Protein AF-X0YZP9-F1 (afdb_monomer_lite)

Structure (mmCIF, N/CA/C/O backbone):
data_AF-X0YZP9-F1
#
_entry.id   AF-X0YZP9-F1
#
loop_
_atom_site.group_PDB
_atom_site.id
_atom_site.type_symbol
_atom_site.label_atom_id
_atom_site.label_alt_id
_atom_site.label_comp_id
_atom_site.label_asym_id
_atom_site.label_entity_id
_atom_site.label_seq_id
_atom_site.pdbx_PDB_ins_code
_atom_site.Cartn_x
_atom_site.Cartn_y
_atom_site.Cartn_z
_atom_site.occupancy
_atom_site.B_iso_or_equiv
_atom_site.auth_seq_id
_atom_site.auth_comp_id
_atom_site.auth_asym_id
_atom_site.auth_atom_id
_atom_site.pdbx_PDB_model_num
ATOM 1 N N . ASP A 1 1 ? 31.122 0.181 -16.938 1.00 61.16 1 ASP A N 1
ATOM 2 C CA . ASP A 1 1 ? 30.955 -0.623 -18.166 1.00 61.16 1 ASP A CA 1
ATOM 3 C C . ASP A 1 1 ? 29.815 -0.034 -18.996 1.00 61.16 1 ASP A C 1
ATOM 5 O O . ASP A 1 1 ? 28.706 0.107 -18.490 1.00 61.16 1 ASP A O 1
ATOM 9 N N . ARG A 1 2 ? 30.089 0.382 -20.238 1.00 62.81 2 ARG A N 1
ATOM 10 C CA . ARG A 1 2 ? 29.121 1.067 -21.118 1.00 62.81 2 ARG A CA 1
ATOM 11 C C . ARG A 1 2 ? 27.984 0.136 -21.576 1.00 62.81 2 ARG A C 1
ATOM 13 O O . ARG A 1 2 ? 26.939 0.629 -21.982 1.00 62.81 2 ARG A O 1
ATOM 20 N N . ARG A 1 3 ? 28.176 -1.190 -21.505 1.00 64.44 3 ARG A N 1
ATOM 21 C CA . ARG A 1 3 ? 27.176 -2.207 -21.883 1.00 64.44 3 ARG A CA 1
ATOM 22 C C . ARG A 1 3 ? 26.102 -2.392 -20.811 1.00 64.44 3 ARG A C 1
ATOM 24 O O . ARG A 1 3 ? 24.926 -2.371 -21.152 1.00 64.44 3 ARG A O 1
ATOM 31 N N . CYS A 1 4 ? 26.480 -2.435 -19.527 1.00 72.81 4 CYS A N 1
ATOM 32 C CA . CYS A 1 4 ? 25.513 -2.459 -18.417 1.00 72.81 4 CYS A CA 1
ATOM 33 C C . CYS A 1 4 ? 24.551 -1.267 -18.460 1.00 72.81 4 CYS A C 1
ATOM 35 O O 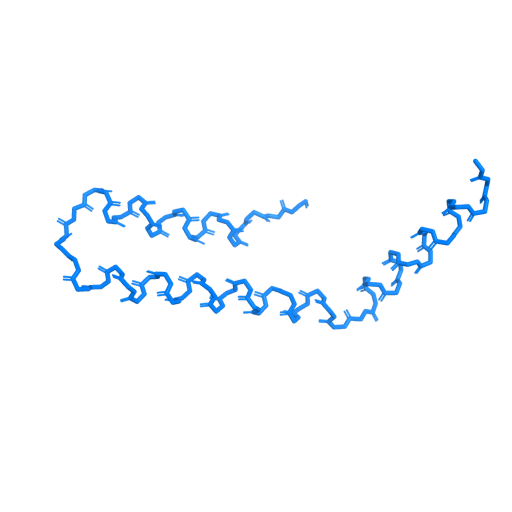. CYS A 1 4 ? 23.361 -1.429 -18.232 1.00 72.81 4 CYS A O 1
ATOM 37 N N . SER A 1 5 ? 25.050 -0.076 -18.808 1.00 82.12 5 SER A N 1
ATOM 38 C CA . SER A 1 5 ? 24.208 1.120 -18.916 1.00 82.12 5 SER A CA 1
ATOM 39 C C . SER A 1 5 ? 23.197 1.044 -20.067 1.00 82.12 5 SER A C 1
ATOM 41 O O . SER A 1 5 ? 22.106 1.588 -19.928 1.00 82.12 5 SER A O 1
ATOM 43 N N . LYS A 1 6 ? 23.530 0.376 -21.182 1.00 84.94 6 LYS A N 1
ATOM 44 C CA . LYS A 1 6 ? 22.604 0.190 -22.313 1.00 84.94 6 LYS A CA 1
ATOM 45 C C . LYS A 1 6 ? 21.508 -0.820 -21.985 1.00 84.94 6 LYS A C 1
ATOM 47 O O . LYS A 1 6 ? 20.344 -0.517 -22.200 1.00 84.94 6 LYS A O 1
ATOM 52 N N . HIS A 1 7 ? 21.875 -1.963 -21.405 1.00 91.81 7 HIS A N 1
ATOM 53 C CA . HIS A 1 7 ? 20.896 -2.968 -20.984 1.00 91.81 7 HIS A CA 1
ATOM 54 C C . HIS A 1 7 ? 19.982 -2.455 -19.866 1.00 91.81 7 HIS A C 1
ATOM 56 O O . HIS A 1 7 ? 18.801 -2.776 -19.851 1.00 91.81 7 HIS A O 1
ATOM 62 N N . LEU A 1 8 ? 20.493 -1.602 -18.970 1.00 93.25 8 LEU A N 1
ATOM 63 C CA . LEU A 1 8 ? 19.664 -0.933 -17.968 1.00 93.25 8 LEU A CA 1
ATOM 64 C C . LEU A 1 8 ? 18.632 0.003 -18.611 1.00 93.25 8 LEU A C 1
ATOM 66 O O . LEU A 1 8 ? 17.464 -0.040 -18.242 1.00 93.25 8 LEU A O 1
ATOM 70 N N . ALA A 1 9 ? 19.045 0.835 -19.571 1.00 94.12 9 ALA A N 1
ATOM 71 C CA . ALA A 1 9 ? 18.128 1.743 -20.261 1.00 94.12 9 ALA A CA 1
ATOM 72 C C . ALA A 1 9 ? 17.044 0.981 -21.041 1.00 94.12 9 ALA A C 1
ATOM 74 O O . ALA A 1 9 ? 15.880 1.367 -21.011 1.00 94.12 9 ALA A O 1
ATOM 75 N N . GLU A 1 10 ? 17.418 -0.122 -21.690 1.00 94.38 10 GLU A N 1
ATOM 76 C CA . GLU A 1 10 ? 16.492 -1.008 -22.397 1.00 94.38 10 GLU A CA 1
ATOM 77 C C . GLU A 1 10 ? 15.500 -1.679 -21.436 1.00 94.38 10 GLU A C 1
ATOM 79 O O . GLU A 1 10 ? 14.298 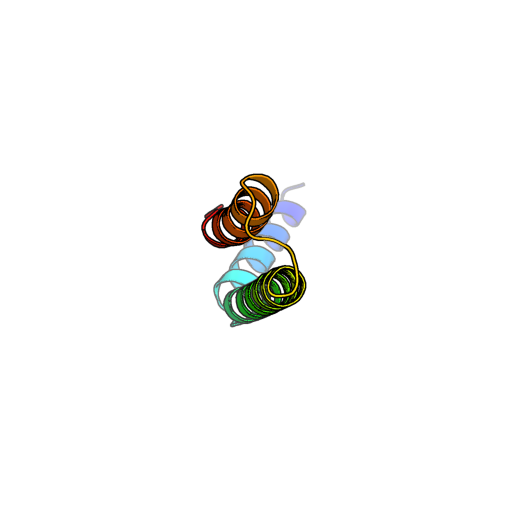-1.646 -21.680 1.00 94.38 10 GLU A O 1
ATOM 84 N N . ALA A 1 11 ? 15.968 -2.190 -20.293 1.00 93.06 11 ALA A N 1
ATOM 85 C CA . ALA A 1 11 ? 15.099 -2.769 -19.270 1.00 93.06 11 ALA A CA 1
ATOM 86 C C . ALA A 1 11 ? 14.119 -1.738 -18.685 1.00 93.06 11 ALA A C 1
ATOM 88 O O . ALA A 1 11 ? 12.934 -2.032 -18.545 1.00 93.06 11 ALA A O 1
ATOM 89 N N . ILE A 1 12 ? 14.583 -0.517 -18.391 1.00 93.81 12 ILE A N 1
ATOM 90 C CA . ILE A 1 12 ? 13.712 0.578 -17.934 1.00 93.81 12 ILE A CA 1
ATOM 91 C C . ILE A 1 12 ? 12.667 0.901 -19.003 1.00 93.81 12 ILE A C 1
ATOM 93 O O . ILE A 1 12 ? 11.490 1.029 -18.676 1.00 93.81 12 ILE A O 1
ATOM 97 N N . PHE A 1 13 ? 13.074 0.991 -20.272 1.00 94.81 13 PHE A N 1
ATOM 98 C CA . PHE A 1 13 ? 12.154 1.238 -21.377 1.00 94.81 13 PHE A CA 1
ATOM 99 C C . PHE A 1 13 ? 11.086 0.142 -21.476 1.00 94.81 13 PHE A C 1
ATOM 101 O O . PHE A 1 13 ? 9.905 0.459 -21.570 1.00 94.81 13 PHE A O 1
ATOM 108 N N . MET A 1 14 ? 11.469 -1.134 -21.394 1.00 94.81 14 MET A N 1
ATOM 109 C CA . MET A 1 14 ? 10.521 -2.253 -21.432 1.00 94.81 14 MET A CA 1
ATOM 110 C C . MET A 1 14 ? 9.533 -2.212 -20.259 1.00 94.81 14 MET A C 1
ATOM 112 O O . MET A 1 14 ? 8.337 -2.386 -20.465 1.00 94.81 14 MET A O 1
ATOM 116 N N . VAL A 1 15 ? 10.009 -1.927 -19.043 1.00 93.12 15 VAL A N 1
ATOM 117 C CA . VAL A 1 15 ? 9.150 -1.779 -17.856 1.00 93.12 15 VAL A CA 1
ATOM 118 C C . VAL A 1 15 ? 8.171 -0.615 -18.021 1.00 93.12 15 VAL A C 1
ATOM 120 O O . VAL A 1 15 ? 6.988 -0.780 -17.759 1.00 93.12 15 VAL A O 1
ATOM 123 N N . GLN A 1 16 ? 8.636 0.545 -18.492 1.00 90.56 16 GLN A N 1
ATOM 124 C CA . GLN A 1 16 ? 7.792 1.734 -18.670 1.00 90.56 16 GLN A CA 1
ATOM 125 C C . GLN A 1 16 ? 6.767 1.601 -19.803 1.00 90.56 16 GLN A C 1
ATOM 127 O O . GLN A 1 16 ? 5.754 2.290 -19.774 1.00 90.56 16 GLN A O 1
ATOM 132 N N . ASN A 1 17 ? 7.035 0.751 -20.797 1.00 93.69 17 ASN A N 1
ATOM 133 C CA . ASN A 1 17 ? 6.167 0.529 -21.958 1.00 93.69 17 ASN A CA 1
ATOM 134 C C . ASN A 1 17 ? 5.430 -0.818 -21.883 1.00 93.69 17 ASN A C 1
ATOM 136 O O . ASN A 1 17 ? 5.049 -1.378 -22.909 1.00 93.69 17 ASN A O 1
ATOM 140 N N . SER A 1 18 ? 5.259 -1.352 -20.676 1.00 93.25 18 SER A N 1
ATOM 141 C CA . SER A 1 18 ? 4.434 -2.528 -20.418 1.00 93.25 18 SER A CA 1
ATOM 142 C C . SER A 1 18 ? 3.443 -2.235 -19.301 1.00 93.25 18 SER A C 1
ATOM 144 O O . SER A 1 18 ? 3.608 -1.289 -18.529 1.00 93.25 18 SER A O 1
ATOM 146 N N . ASP A 1 19 ? 2.450 -3.105 -19.175 1.00 92.31 19 ASP A N 1
ATOM 147 C CA . ASP A 1 19 ? 1.392 -2.976 -18.172 1.00 92.31 19 ASP A CA 1
ATOM 148 C C . ASP A 1 19 ? 1.879 -3.356 -16.758 1.00 92.31 19 ASP A C 1
ATOM 150 O O . ASP A 1 19 ? 1.148 -3.242 -15.775 1.00 92.31 19 ASP A O 1
ATOM 154 N N . ILE A 1 20 ? 3.154 -3.751 -16.619 1.00 92.50 20 ILE A N 1
ATOM 155 C CA . ILE A 1 20 ? 3.738 -4.242 -15.366 1.00 92.50 20 ILE A CA 1
ATOM 156 C C . ILE A 1 20 ? 3.667 -3.211 -14.235 1.00 92.50 20 ILE A C 1
ATOM 158 O O . ILE A 1 20 ? 3.557 -3.584 -13.066 1.00 92.50 20 ILE A O 1
ATOM 162 N N . LEU A 1 21 ? 3.726 -1.913 -14.558 1.00 89.25 21 LEU A N 1
ATOM 163 C CA . LEU A 1 21 ? 3.581 -0.849 -13.565 1.00 89.25 21 LEU A CA 1
ATOM 164 C C . LEU A 1 21 ? 2.155 -0.825 -13.011 1.00 89.25 21 LEU A C 1
ATOM 166 O O . LEU A 1 21 ? 1.976 -0.796 -11.794 1.00 89.25 21 LEU A O 1
ATOM 170 N N . GLU A 1 22 ? 1.146 -0.885 -13.879 1.00 91.06 22 GLU A N 1
ATOM 171 C CA . GLU A 1 22 ? -0.257 -0.905 -13.463 1.00 91.06 22 GLU A CA 1
ATOM 172 C C . GLU A 1 22 ? -0.592 -2.161 -12.657 1.00 91.06 22 GLU A C 1
ATOM 174 O O . GLU A 1 22 ? -1.220 -2.049 -11.601 1.00 91.06 22 GLU A O 1
ATOM 179 N N . GLU A 1 23 ? -0.115 -3.330 -13.096 1.00 94.00 23 GLU A N 1
ATOM 180 C CA . GLU A 1 23 ? -0.261 -4.602 -12.379 1.00 94.00 23 GLU A CA 1
ATOM 181 C C . GLU A 1 23 ? 0.405 -4.553 -11.000 1.00 94.00 23 GLU A C 1
ATOM 183 O O . GLU A 1 23 ? -0.204 -4.923 -9.994 1.00 94.00 23 GLU A O 1
ATOM 188 N N . SER A 1 24 ? 1.626 -4.019 -10.918 1.00 91.81 24 SER A N 1
ATOM 189 C CA . SER A 1 24 ? 2.341 -3.861 -9.646 1.00 91.81 24 SER A CA 1
ATOM 190 C C . SER A 1 24 ? 1.581 -2.944 -8.684 1.00 91.81 24 SER A C 1
ATOM 192 O O . SER A 1 24 ? 1.433 -3.261 -7.501 1.00 91.81 24 SER A O 1
ATOM 194 N N . TYR A 1 25 ? 1.037 -1.829 -9.184 1.00 90.94 25 TYR A N 1
ATOM 195 C CA . TYR A 1 25 ? 0.200 -0.943 -8.375 1.00 90.94 25 TYR A CA 1
ATOM 196 C C . TYR A 1 25 ? -1.142 -1.580 -7.997 1.00 90.94 25 TYR A C 1
ATOM 198 O O . TYR A 1 25 ? -1.659 -1.293 -6.918 1.00 90.94 25 TYR A O 1
ATOM 206 N N . ALA A 1 26 ? -1.715 -2.446 -8.834 1.00 94.00 26 ALA A N 1
ATOM 207 C CA . ALA A 1 26 ? -2.924 -3.191 -8.494 1.00 94.00 26 ALA A CA 1
ATOM 208 C C . ALA A 1 26 ? -2.678 -4.149 -7.321 1.00 94.00 26 ALA A C 1
ATOM 210 O O . ALA A 1 26 ? -3.472 -4.172 -6.382 1.00 94.00 26 ALA A O 1
ATOM 211 N N . VAL A 1 27 ? -1.542 -4.854 -7.321 1.00 95.06 27 VAL A N 1
ATOM 212 C CA . VAL A 1 27 ? -1.126 -5.706 -6.197 1.00 95.06 27 VAL A CA 1
ATOM 213 C C . VAL A 1 27 ? -0.942 -4.880 -4.922 1.00 95.06 27 VAL A C 1
ATOM 215 O O . VAL A 1 27 ? -1.441 -5.260 -3.864 1.00 95.06 27 VAL A O 1
ATOM 218 N N . ALA A 1 28 ? -0.283 -3.721 -5.003 1.00 93.19 28 ALA A N 1
ATOM 219 C CA . ALA A 1 28 ? -0.125 -2.838 -3.847 1.00 93.19 28 ALA A CA 1
ATOM 220 C C . ALA A 1 28 ? -1.481 -2.370 -3.279 1.00 93.19 28 ALA A C 1
ATOM 222 O O . ALA A 1 28 ? -1.678 -2.385 -2.061 1.00 93.19 28 ALA A O 1
ATOM 223 N N . ARG A 1 29 ? -2.432 -2.003 -4.153 1.00 94.25 29 ARG A N 1
ATOM 224 C CA . ARG A 1 29 ? -3.798 -1.620 -3.756 1.00 94.25 29 ARG A CA 1
ATOM 225 C C . ARG A 1 29 ? -4.541 -2.760 -3.054 1.00 94.25 29 ARG A C 1
ATOM 227 O O . ARG A 1 29 ? -5.175 -2.499 -2.035 1.00 94.25 29 ARG A O 1
ATOM 234 N N . ASP A 1 30 ? -4.425 -3.998 -3.540 1.00 96.44 30 ASP A N 1
ATOM 235 C CA . ASP A 1 30 ? -5.026 -5.176 -2.888 1.00 96.44 30 ASP A CA 1
ATOM 236 C C . ASP A 1 30 ? -4.510 -5.355 -1.453 1.00 96.44 30 ASP A C 1
ATOM 238 O O . ASP A 1 30 ? -5.292 -5.502 -0.512 1.00 96.44 30 ASP A O 1
ATOM 242 N N . PHE A 1 31 ? -3.193 -5.261 -1.251 1.00 95.50 31 PHE A N 1
ATOM 243 C CA . PHE A 1 31 ? -2.610 -5.368 0.087 1.00 95.50 31 PHE A CA 1
ATOM 244 C C . PHE A 1 31 ? -3.104 -4.274 1.037 1.00 95.50 31 PHE A C 1
ATOM 246 O O . PHE A 1 31 ? -3.463 -4.579 2.176 1.00 95.50 31 PHE A O 1
ATOM 253 N N . ALA A 1 32 ? -3.161 -3.021 0.582 1.00 94.38 32 ALA A N 1
ATOM 254 C CA . ALA A 1 32 ? -3.683 -1.918 1.384 1.00 94.38 32 ALA A CA 1
ATOM 255 C C . ALA A 1 32 ? -5.167 -2.117 1.738 1.00 94.38 32 ALA A C 1
ATOM 257 O O . ALA A 1 32 ? -5.561 -1.920 2.888 1.00 94.38 32 ALA A O 1
ATOM 258 N N . GLN A 1 33 ? -5.982 -2.579 0.785 1.00 95.31 33 GLN A N 1
ATOM 259 C CA . GLN A 1 33 ? -7.392 -2.884 1.024 1.00 95.31 33 GLN A CA 1
ATOM 260 C C . GLN A 1 33 ? -7.558 -3.995 2.068 1.00 95.31 33 GLN A C 1
ATOM 262 O O . GLN A 1 33 ? -8.355 -3.862 2.996 1.00 95.31 33 GLN A O 1
ATOM 267 N N . ARG A 1 34 ? -6.774 -5.073 1.965 1.00 96.62 34 ARG A N 1
ATOM 268 C CA . ARG A 1 34 ? -6.788 -6.177 2.936 1.00 96.62 34 ARG A CA 1
ATOM 269 C C . ARG A 1 34 ? -6.331 -5.734 4.322 1.00 96.62 34 ARG A C 1
ATOM 271 O O . ARG A 1 34 ? -6.907 -6.173 5.314 1.00 96.62 34 ARG A O 1
ATOM 278 N N . ALA A 1 35 ? -5.328 -4.861 4.399 1.00 94.56 35 ALA A N 1
ATOM 279 C CA . ALA A 1 35 ? -4.885 -4.281 5.661 1.00 94.56 35 ALA A CA 1
ATOM 280 C C . ALA A 1 35 ? -6.005 -3.462 6.320 1.00 94.56 35 ALA A C 1
ATO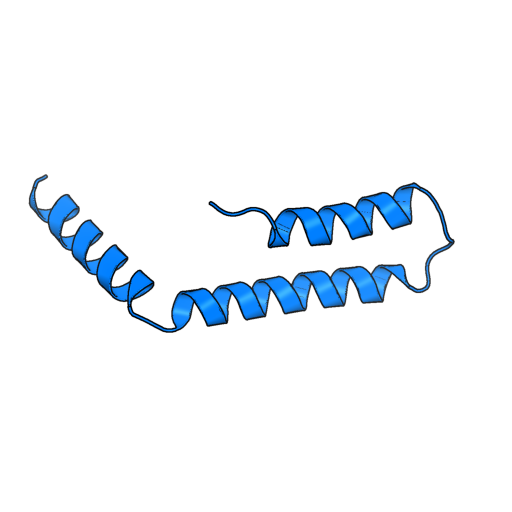M 282 O O . ALA A 1 35 ? -6.268 -3.653 7.502 1.00 94.56 35 ALA A O 1
ATOM 283 N N . ARG A 1 36 ? -6.726 -2.627 5.559 1.00 93.75 36 ARG A N 1
ATOM 284 C CA . ARG A 1 36 ? -7.881 -1.865 6.072 1.00 93.75 36 ARG A CA 1
ATOM 285 C C . ARG A 1 36 ? -9.024 -2.755 6.532 1.00 93.75 36 ARG A C 1
ATOM 287 O O . ARG A 1 36 ? -9.539 -2.547 7.623 1.00 93.75 36 ARG A O 1
ATOM 294 N N . ALA A 1 37 ? -9.367 -3.780 5.756 1.00 95.62 37 ALA A N 1
ATOM 295 C CA . ALA A 1 37 ? -10.395 -4.743 6.147 1.00 95.62 37 ALA A CA 1
ATOM 296 C C . ALA A 1 37 ? -10.052 -5.445 7.477 1.00 95.62 37 ALA A C 1
ATOM 298 O O . ALA A 1 37 ? -10.936 -5.744 8.273 1.00 95.62 37 ALA A O 1
ATOM 299 N N . ALA A 1 38 ? -8.764 -5.669 7.760 1.00 96.00 38 ALA A N 1
ATOM 300 C CA . ALA A 1 38 ? -8.317 -6.221 9.039 1.00 96.00 38 ALA A CA 1
ATOM 301 C C . ALA A 1 38 ? -8.428 -5.230 10.217 1.00 96.00 38 ALA A C 1
ATOM 303 O O . ALA A 1 38 ? -8.435 -5.665 11.369 1.00 96.00 38 ALA A O 1
ATOM 304 N N . LEU A 1 39 ? -8.518 -3.924 9.944 1.00 94.88 39 LEU A N 1
ATOM 305 C CA . LEU A 1 39 ? -8.715 -2.878 10.951 1.00 94.88 39 LEU A CA 1
ATOM 306 C C . LEU A 1 39 ? -10.197 -2.646 11.286 1.00 94.88 39 LEU A C 1
ATOM 308 O O . LEU A 1 39 ? -10.489 -2.265 12.413 1.00 94.88 39 LEU A O 1
ATOM 312 N N . GLU A 1 40 ? -11.128 -2.925 10.364 1.00 94.25 40 GLU A N 1
ATOM 313 C CA . GLU A 1 40 ? -12.580 -2.741 10.567 1.00 94.25 40 GLU A CA 1
ATOM 314 C C . GLU A 1 40 ? -13.157 -3.332 11.871 1.00 94.25 40 GLU A C 1
ATOM 316 O O . GLU A 1 40 ? -13.983 -2.666 12.495 1.00 94.25 40 GLU A O 1
ATOM 321 N N . PRO A 1 41 ? -12.775 -4.542 12.332 1.00 96.56 41 PRO A N 1
ATOM 322 C CA . PRO A 1 41 ? -13.317 -5.091 13.577 1.00 96.56 41 PRO A CA 1
ATOM 323 C C . PRO A 1 41 ? -12.687 -4.496 14.849 1.00 96.56 41 PRO A C 1
ATOM 325 O O . PRO A 1 41 ? -13.105 -4.855 15.952 1.00 96.56 41 PRO A O 1
ATOM 328 N N . LEU A 1 42 ? -11.656 -3.652 14.734 1.00 94.69 42 LEU A N 1
ATOM 329 C CA . LEU A 1 42 ? -10.952 -3.087 15.883 1.00 94.69 42 LEU A CA 1
ATOM 330 C C . LEU A 1 42 ? -11.672 -1.847 16.439 1.00 94.69 42 LEU A C 1
ATOM 332 O O . LEU A 1 42 ? -12.375 -1.153 15.706 1.00 94.69 42 LEU A O 1
ATOM 336 N N . PRO A 1 43 ? -11.485 -1.526 17.733 1.00 95.56 43 PRO A N 1
ATOM 337 C CA . PRO A 1 43 ? -12.039 -0.312 18.317 1.00 95.56 43 PRO A CA 1
ATOM 338 C C . PRO A 1 43 ? -11.545 0.956 17.616 1.00 95.56 43 PRO A C 1
ATOM 340 O O . PRO A 1 43 ? -10.359 1.082 17.288 1.00 95.56 43 PRO A O 1
ATOM 34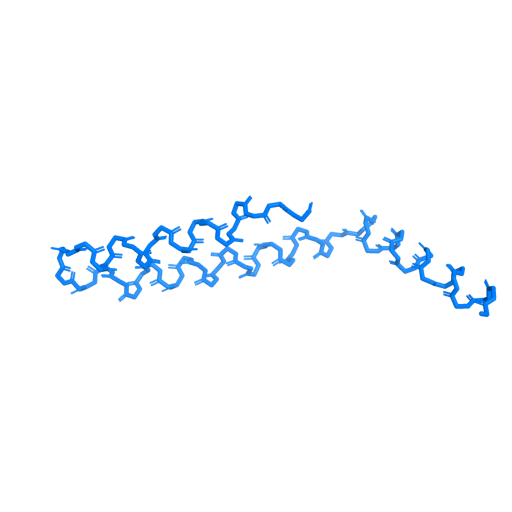3 N N . ASP A 1 44 ? -12.453 1.921 17.483 1.00 94.38 44 ASP A N 1
ATOM 344 C CA . ASP A 1 44 ? -12.176 3.224 16.886 1.00 94.38 44 ASP A CA 1
ATOM 345 C C . ASP A 1 44 ? -11.211 4.029 17.768 1.00 94.38 44 ASP A C 1
ATOM 347 O O . ASP A 1 44 ? -11.559 4.537 18.837 1.00 94.38 44 ASP A O 1
ATOM 351 N N . THR A 1 45 ? -9.942 4.049 17.367 1.00 97.00 45 THR A N 1
ATOM 352 C CA . THR A 1 45 ? -8.838 4.637 18.128 1.00 97.00 45 THR A CA 1
ATOM 353 C C . THR A 1 45 ? -7.898 5.379 17.192 1.00 97.00 45 THR A C 1
ATOM 355 O O . THR A 1 45 ? -7.754 5.032 16.020 1.00 97.00 45 THR A O 1
ATOM 358 N N . SER A 1 46 ? -7.164 6.355 17.730 1.00 96.06 46 SER A N 1
ATOM 359 C CA . SER A 1 46 ? -6.134 7.081 16.976 1.00 96.06 46 SER A CA 1
ATOM 360 C C . SER A 1 46 ? -5.074 6.159 16.364 1.00 96.06 46 SER A C 1
ATOM 362 O O . SER A 1 46 ? -4.569 6.444 15.283 1.00 96.06 46 SER A O 1
ATOM 364 N N . ALA A 1 47 ? -4.763 5.036 17.017 1.00 94.56 47 ALA A N 1
ATOM 365 C CA . ALA A 1 47 ? -3.856 4.027 16.479 1.00 94.56 47 ALA A CA 1
ATOM 366 C C . ALA A 1 47 ? -4.442 3.318 15.246 1.00 94.56 47 ALA A C 1
ATOM 368 O O . ALA A 1 47 ? -3.724 3.107 14.272 1.00 94.56 47 ALA A O 1
ATOM 369 N N . CYS A 1 48 ? -5.737 2.986 15.267 1.00 94.25 48 CYS A N 1
ATOM 370 C CA . CYS A 1 48 ? -6.432 2.382 14.129 1.00 94.25 48 CYS A CA 1
ATOM 371 C C . CYS A 1 48 ? -6.447 3.334 12.921 1.00 94.25 48 CYS A C 1
ATOM 373 O O . CYS A 1 48 ? -6.080 2.936 11.815 1.00 94.25 48 CYS A O 1
ATOM 375 N N . HIS A 1 49 ? -6.748 4.617 13.152 1.00 94.38 49 HIS A N 1
ATOM 376 C CA . HIS A 1 49 ? -6.671 5.645 12.110 1.00 94.38 49 HIS A CA 1
ATOM 377 C C . HIS A 1 49 ? -5.258 5.793 11.545 1.00 94.38 49 HIS A C 1
ATOM 379 O O . HIS A 1 49 ? -5.082 5.711 10.336 1.00 94.38 49 HIS A O 1
ATOM 385 N N . ALA A 1 50 ? -4.240 5.901 12.405 1.00 96.19 50 ALA A N 1
ATOM 386 C CA . ALA A 1 50 ? -2.856 6.035 11.957 1.00 96.19 50 ALA A CA 1
ATOM 387 C C . ALA A 1 50 ? -2.399 4.850 11.085 1.00 96.19 50 ALA A C 1
ATOM 389 O O . ALA A 1 50 ? -1.670 5.040 10.114 1.00 96.19 50 ALA A O 1
ATOM 390 N N . LEU A 1 51 ? -2.836 3.624 11.399 1.00 94.69 51 LEU A N 1
ATOM 391 C CA . LEU A 1 51 ? -2.553 2.446 10.573 1.00 94.69 51 LEU A CA 1
ATOM 392 C C . LEU A 1 51 ? -3.257 2.508 9.209 1.00 94.69 51 LEU A C 1
ATOM 394 O O . LEU A 1 51 ? -2.657 2.122 8.204 1.00 94.69 51 LEU A O 1
ATOM 398 N N . SER A 1 52 ? -4.490 3.017 9.155 1.00 93.44 52 SER A N 1
ATOM 399 C CA . SER A 1 52 ? -5.199 3.243 7.890 1.00 93.44 52 SER A CA 1
ATOM 400 C C . SER A 1 52 ? -4.523 4.324 7.039 1.00 93.44 52 SER A C 1
ATOM 402 O O . SER A 1 52 ? -4.313 4.108 5.843 1.00 93.44 52 SER A O 1
ATOM 404 N N . ASP A 1 53 ? -4.114 5.434 7.656 1.00 93.94 53 ASP A N 1
ATOM 405 C CA . ASP A 1 53 ? -3.449 6.560 6.988 1.00 93.94 53 ASP A CA 1
ATOM 406 C C . ASP A 1 53 ? -2.103 6.141 6.382 1.00 93.94 53 ASP A C 1
ATOM 408 O O . ASP A 1 53 ? -1.746 6.550 5.277 1.00 93.94 53 ASP A O 1
ATOM 412 N N . ILE A 1 54 ? -1.354 5.267 7.066 1.00 93.50 54 ILE A N 1
ATOM 413 C CA . ILE A 1 54 ? -0.107 4.704 6.530 1.00 93.50 54 ILE A CA 1
ATOM 414 C C . ILE A 1 54 ? -0.376 3.889 5.258 1.00 93.50 54 ILE A C 1
ATOM 416 O O . ILE A 1 54 ? 0.417 3.954 4.317 1.00 93.50 54 ILE A O 1
ATOM 420 N N . ALA A 1 55 ? -1.482 3.142 5.198 1.00 92.06 55 ALA A N 1
ATOM 421 C CA . ALA A 1 55 ? -1.838 2.390 3.998 1.00 92.06 55 ALA A CA 1
ATOM 422 C C . ALA A 1 55 ? -2.147 3.316 2.806 1.00 92.06 55 ALA A C 1
ATOM 424 O O . ALA A 1 55 ? -1.788 2.974 1.680 1.00 92.06 55 ALA A O 1
ATOM 425 N N . ASP A 1 56 ? -2.742 4.495 3.039 1.00 90.50 56 ASP A N 1
ATOM 426 C CA . ASP A 1 56 ? -2.941 5.511 1.991 1.00 90.50 56 ASP A CA 1
ATOM 427 C C . ASP A 1 56 ? -1.613 6.131 1.568 1.00 90.50 56 ASP A C 1
ATOM 429 O O . ASP A 1 56 ? -1.271 6.147 0.385 1.00 90.50 56 ASP A O 1
ATOM 433 N N . TYR A 1 57 ? -0.806 6.544 2.545 1.00 92.69 57 TYR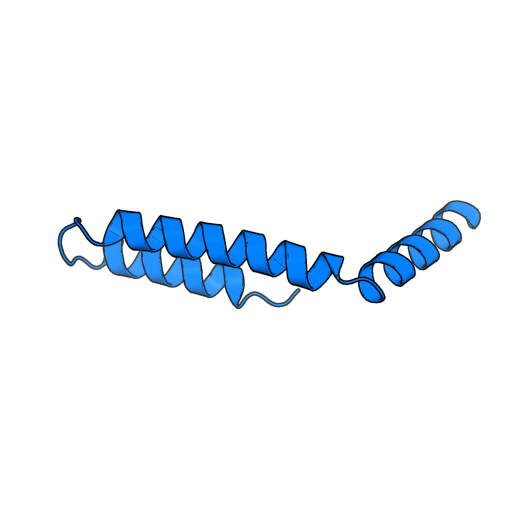 A N 1
ATOM 434 C CA . TYR A 1 57 ? 0.485 7.173 2.300 1.00 92.69 57 TYR A CA 1
ATOM 435 C C . TYR A 1 57 ? 1.406 6.316 1.418 1.00 92.69 57 TYR A C 1
ATOM 437 O O . TYR A 1 57 ? 2.062 6.828 0.510 1.00 92.69 57 TYR A O 1
ATOM 445 N N . VAL A 1 58 ? 1.455 5.001 1.654 1.00 89.88 58 VAL A N 1
ATOM 446 C CA . VAL A 1 58 ? 2.293 4.078 0.871 1.00 89.88 58 VAL A CA 1
ATOM 447 C C . VAL A 1 58 ? 1.851 4.003 -0.595 1.00 89.88 58 VAL A C 1
ATOM 449 O O . VAL A 1 58 ? 2.706 3.868 -1.469 1.00 89.88 58 VAL A O 1
ATOM 452 N N . LEU A 1 59 ? 0.549 4.113 -0.876 1.00 89.31 59 LEU A N 1
ATOM 453 C CA . LEU A 1 59 ? 0.009 4.092 -2.240 1.00 89.31 59 LEU A CA 1
ATOM 454 C C . LEU A 1 59 ? 0.169 5.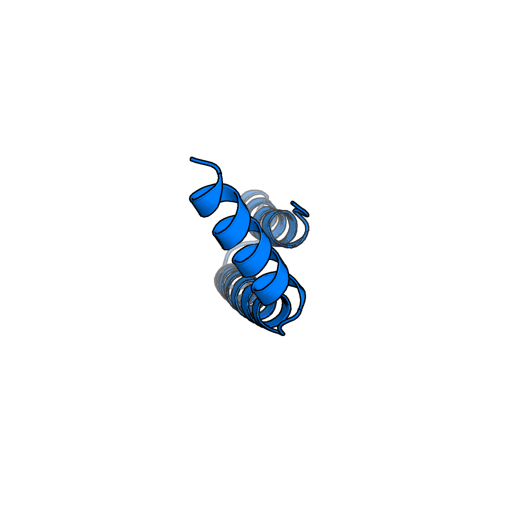434 -2.959 1.00 89.31 59 LEU A C 1
ATOM 456 O O . LEU A 1 59 ? 0.412 5.468 -4.164 1.00 89.31 59 LEU A O 1
ATOM 460 N N . GLU A 1 60 ? 0.025 6.536 -2.228 1.00 88.69 60 GLU A N 1
ATOM 461 C CA . GLU A 1 60 ? 0.155 7.891 -2.765 1.00 88.69 60 GLU A CA 1
ATOM 462 C C . GLU A 1 60 ? 1.606 8.310 -2.980 1.00 88.69 60 GLU A C 1
ATOM 464 O O . GLU A 1 60 ? 1.876 9.252 -3.734 1.00 88.69 60 GLU A O 1
ATOM 469 N N . ARG A 1 61 ? 2.551 7.604 -2.348 1.00 82.19 61 ARG A N 1
ATOM 470 C CA . ARG A 1 61 ? 3.981 7.818 -2.531 1.00 82.19 61 ARG A CA 1
ATOM 471 C C . ARG A 1 61 ? 4.363 7.571 -3.991 1.00 82.19 61 ARG A C 1
ATOM 473 O O . ARG A 1 61 ? 4.706 6.465 -4.401 1.00 82.19 61 ARG A O 1
ATOM 480 N N . ARG A 1 62 ? 4.358 8.642 -4.778 1.00 62.00 62 ARG A N 1
ATOM 481 C CA . ARG A 1 62 ? 5.010 8.672 -6.085 1.00 62.00 62 ARG A CA 1
ATOM 482 C C . ARG A 1 62 ? 6.525 8.653 -5.872 1.00 62.00 62 ARG A C 1
ATOM 484 O O . ARG A 1 62 ? 7.034 9.364 -5.003 1.00 62.00 62 ARG A O 1
ATOM 491 N N . ALA A 1 63 ? 7.201 7.779 -6.616 1.00 54.31 63 ALA A N 1
ATOM 492 C CA . ALA A 1 63 ? 8.658 7.739 -6.720 1.00 54.31 63 ALA A CA 1
ATOM 493 C C . ALA A 1 63 ? 9.183 8.950 -7.501 1.00 54.31 63 ALA A C 1
ATOM 495 O O . ALA A 1 63 ? 8.468 9.399 -8.428 1.00 54.31 63 ALA A O 1
#

InterPro domains:
  IPR008949 Isoprenoid synthase domain superfamily [G3DSA:1.10.600.10] (1-62)
  IPR008949 Isoprenoid synthase domain superfamily [SSF48576] (7-62)

Foldseek 3Di:
DVVVVVVVVVVVVVCVPDCVVVVVLVVLVVVLVVQLVVLVVPDDDPVSVVSNVVSVVVSPDDD

Secondary structure (DSSP, 8-state):
-HHHHHHHHHHHHHHHTSTHHHHHHHHHHHHHHHHHHHHTTS---HHHHHHHHHHHHHHH---

Radius of gyration: 17.78 Å; chains: 1; bounding box: 44×15×41 Å

Organism: NCBI:txid412755

Sequence (63 aa):
DRRCSKHLAEAIFMVQNSDILEESYAVARDFAQRARAALEPLPDTSACHALSDIADYVLERRA

pLDDT: mean 90.25, std 9.48, range [54.31, 97.0]